Protein AF-A0A9P5AY49-F1 (afdb_monomer)

Organism: NCBI:txid1803897

Nearest PDB structures (foldseek):
  1ge9-assembly1_A  TM=2.710E-01  e=3.436E+00  Aquifex aeolicus

Foldseek 3Di:
DDPPPVAFFPDDPVRVVVCVVLLQKAADVVHDQKIKGFQCPPDDCSCVVVVVDDSNDHCVRCVVRIDIDGRGPADLVNVVVVPDDSVVSCVVVVD

Structure (mmCIF, N/CA/C/O backbone):
data_AF-A0A9P5AY49-F1
#
_entry.id   AF-A0A9P5AY49-F1
#
loop_
_atom_site.group_PDB
_atom_site.id
_atom_site.type_symbol
_atom_site.label_atom_id
_atom_site.label_alt_id
_atom_site.label_comp_id
_atom_site.label_asym_id
_atom_site.label_entity_id
_atom_site.label_seq_id
_atom_site.pdbx_PDB_ins_code
_atom_site.Cartn_x
_atom_site.Cartn_y
_atom_site.Cartn_z
_atom_site.occupancy
_atom_site.B_iso_or_equiv
_atom_site.auth_seq_id
_atom_site.auth_comp_id
_atom_site.auth_asym_id
_atom_site.auth_atom_id
_atom_site.pdbx_PDB_model_num
ATOM 1 N N . MET A 1 1 ? 11.356 -0.891 25.011 1.00 31.03 1 MET A N 1
ATOM 2 C CA . MET A 1 1 ? 9.890 -0.760 24.871 1.00 31.03 1 MET A CA 1
ATOM 3 C C . MET A 1 1 ? 9.583 -0.787 23.385 1.00 31.03 1 MET A C 1
ATOM 5 O O . MET A 1 1 ? 9.638 0.252 22.744 1.00 31.03 1 MET A O 1
ATOM 9 N N . ASN A 1 2 ? 9.373 -1.982 22.833 1.00 33.97 2 ASN A N 1
ATOM 10 C CA . ASN A 1 2 ? 8.954 -2.145 21.445 1.00 33.97 2 ASN A CA 1
ATOM 11 C C . ASN A 1 2 ? 7.449 -1.918 21.420 1.00 33.97 2 ASN A C 1
ATOM 13 O O . ASN A 1 2 ? 6.708 -2.664 22.055 1.00 33.97 2 ASN A O 1
ATOM 17 N N . ARG A 1 3 ? 7.003 -0.839 20.779 1.00 40.06 3 ARG A N 1
ATOM 18 C CA . ARG A 1 3 ? 5.590 -0.701 20.450 1.00 40.06 3 ARG A CA 1
ATOM 19 C C . ARG A 1 3 ? 5.335 -1.629 19.274 1.00 40.06 3 ARG A C 1
ATOM 21 O O . ARG A 1 3 ? 5.704 -1.318 18.149 1.00 40.06 3 ARG A O 1
ATOM 28 N N . ASP A 1 4 ? 4.737 -2.770 19.580 1.00 43.22 4 ASP A N 1
ATOM 29 C CA . ASP A 1 4 ? 3.997 -3.587 18.628 1.00 43.22 4 ASP A CA 1
ATOM 30 C C . ASP A 1 4 ? 2.778 -2.787 18.134 1.00 43.22 4 ASP A C 1
ATOM 32 O O . ASP A 1 4 ? 1.642 -3.061 18.513 1.00 43.22 4 ASP A O 1
ATOM 36 N N . SER A 1 5 ? 2.982 -1.762 17.305 1.00 45.12 5 SER A N 1
ATOM 37 C CA . SER A 1 5 ? 1.903 -1.117 16.542 1.00 45.12 5 SER A CA 1
ATOM 38 C C . SER A 1 5 ? 1.560 -2.013 15.346 1.00 45.12 5 SER A C 1
ATOM 40 O O . SER A 1 5 ? 1.844 -1.720 14.193 1.00 45.12 5 SER A O 1
ATOM 42 N N . SER A 1 6 ? 1.007 -3.186 15.662 1.00 49.97 6 SER A N 1
ATOM 43 C CA . SER A 1 6 ? 0.673 -4.283 14.740 1.00 49.97 6 SER A CA 1
ATOM 44 C C . SER A 1 6 ? -0.730 -4.175 14.130 1.00 49.97 6 SER A C 1
ATOM 46 O O . SER A 1 6 ? -1.212 -5.113 13.495 1.00 49.97 6 SER A O 1
ATOM 48 N N . LEU A 1 7 ? -1.403 -3.033 14.281 1.00 44.88 7 LEU A N 1
ATOM 49 C CA . LEU A 1 7 ? -2.732 -2.815 13.718 1.00 44.88 7 LEU A CA 1
ATOM 50 C C . LEU A 1 7 ? -2.649 -1.957 12.456 1.00 44.88 7 LEU A C 1
ATOM 52 O O . LEU A 1 7 ? -2.978 -0.776 12.430 1.00 44.88 7 LEU A O 1
ATOM 56 N N . GLY A 1 8 ? -2.277 -2.631 11.371 1.00 54.53 8 GLY A N 1
ATOM 57 C CA . GLY A 1 8 ? -2.840 -2.318 10.067 1.00 54.53 8 GLY A CA 1
ATOM 58 C C . GLY A 1 8 ? -1.945 -1.613 9.066 1.00 54.53 8 GLY A C 1
ATOM 59 O O . GLY A 1 8 ? -2.504 -1.196 8.068 1.00 54.53 8 GLY A O 1
ATOM 60 N N . GLU A 1 9 ? -0.632 -1.498 9.244 1.00 76.12 9 GLU A N 1
ATOM 61 C CA . GLU A 1 9 ? 0.232 -1.000 8.163 1.00 76.12 9 GLU A CA 1
ATOM 62 C C . GLU A 1 9 ? 0.271 -2.022 7.016 1.00 76.12 9 GLU A C 1
ATOM 64 O O . GLU A 1 9 ? 0.631 -3.183 7.214 1.00 76.12 9 GLU A O 1
ATOM 69 N N . ILE A 1 10 ? -0.144 -1.617 5.809 1.00 86.12 10 ILE A N 1
ATOM 70 C CA . ILE A 1 10 ? -0.113 -2.508 4.634 1.00 86.12 10 ILE A CA 1
ATOM 71 C C . ILE A 1 10 ? 1.323 -2.916 4.275 1.00 86.12 10 ILE A C 1
ATOM 73 O O . ILE A 1 10 ? 1.546 -4.011 3.759 1.00 86.12 10 ILE A O 1
ATOM 77 N N . LEU A 1 11 ? 2.296 -2.057 4.575 1.00 86.50 11 LEU A N 1
ATOM 78 C CA . LEU A 1 11 ? 3.718 -2.355 4.465 1.00 86.50 11 LEU A CA 1
ATOM 79 C C . LEU A 1 11 ? 4.289 -2.547 5.865 1.00 86.50 11 LEU A C 1
ATOM 81 O O . LEU A 1 11 ? 4.061 -1.710 6.731 1.00 86.50 11 LEU A O 1
ATOM 85 N N . ALA A 1 12 ? 5.075 -3.603 6.080 1.00 86.81 12 ALA A N 1
ATOM 86 C CA . ALA A 1 12 ? 5.820 -3.727 7.325 1.00 86.81 12 ALA A CA 1
ATOM 87 C C . ALA A 1 12 ? 6.813 -2.549 7.460 1.00 86.81 12 ALA A C 1
ATOM 89 O O . ALA A 1 12 ? 7.390 -2.13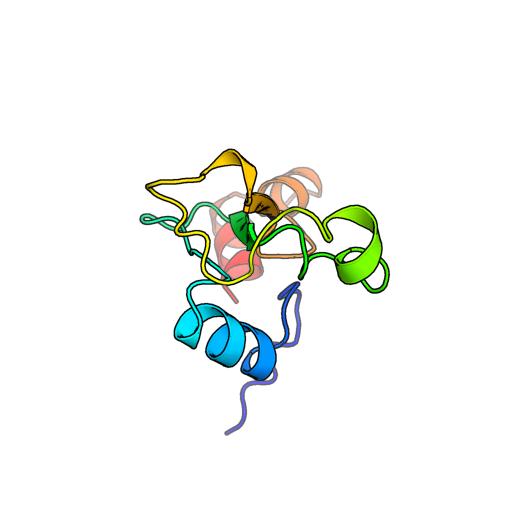8 6.447 1.00 86.81 12 ALA A O 1
ATOM 90 N N . PRO A 1 13 ? 7.098 -2.041 8.676 1.00 84.75 13 PRO A N 1
ATOM 91 C CA . PRO A 1 13 ? 7.947 -0.860 8.865 1.00 84.75 13 PRO A CA 1
ATOM 92 C C . PRO A 1 13 ? 9.313 -0.932 8.163 1.00 84.75 13 PRO A C 1
ATOM 94 O O . PRO A 1 13 ? 9.779 0.050 7.586 1.00 84.75 13 PRO A O 1
ATOM 97 N N . GLY A 1 14 ? 9.955 -2.108 8.183 1.00 87.88 14 GLY A N 1
ATOM 98 C CA . GLY A 1 14 ? 11.239 -2.331 7.510 1.00 87.88 14 GLY A CA 1
ATOM 99 C C . GLY A 1 14 ? 11.134 -2.265 5.984 1.00 87.88 14 GLY A C 1
ATOM 100 O O . GLY A 1 14 ? 11.984 -1.652 5.336 1.00 87.88 14 GLY A O 1
ATOM 101 N N . ASP A 1 15 ? 10.065 -2.828 5.420 1.00 88.56 15 ASP A N 1
ATOM 102 C CA . ASP A 1 15 ? 9.802 -2.795 3.980 1.00 88.56 15 ASP A CA 1
ATOM 103 C C . ASP A 1 15 ? 9.460 -1.377 3.523 1.00 88.56 15 ASP A C 1
ATOM 105 O O . ASP A 1 15 ? 9.976 -0.912 2.508 1.00 88.56 15 ASP A O 1
ATOM 109 N N . ALA A 1 16 ? 8.643 -0.657 4.298 1.00 88.75 16 ALA A N 1
ATOM 110 C CA . ALA A 1 16 ? 8.307 0.735 4.031 1.00 88.75 16 ALA A CA 1
ATOM 111 C C . ALA A 1 16 ? 9.568 1.612 3.997 1.00 88.75 16 ALA A C 1
ATOM 113 O O . ALA A 1 16 ? 9.799 2.313 3.013 1.00 88.75 16 ALA A O 1
ATOM 114 N N . ALA A 1 17 ? 10.427 1.520 5.019 1.00 89.31 17 ALA A N 1
ATOM 115 C CA . ALA A 1 17 ? 11.676 2.279 5.079 1.00 89.31 17 ALA A CA 1
ATOM 116 C C . ALA A 1 17 ? 12.605 1.972 3.891 1.00 89.31 17 ALA A C 1
ATOM 118 O O . ALA A 1 17 ? 13.192 2.885 3.306 1.00 89.31 17 ALA A O 1
ATOM 119 N N . HIS A 1 18 ? 12.710 0.698 3.507 1.00 92.38 18 HIS A N 1
ATOM 120 C CA . HIS A 1 18 ? 13.511 0.278 2.362 1.00 92.38 18 HIS A CA 1
ATOM 121 C C . HIS A 1 18 ? 12.931 0.760 1.021 1.00 92.38 18 HIS A C 1
ATOM 123 O O . HIS A 1 18 ? 13.673 1.181 0.143 1.00 92.38 18 HIS A O 1
ATOM 129 N N . LEU A 1 19 ? 11.611 0.739 0.836 1.00 91.94 19 LEU A N 1
ATOM 130 C CA . LEU A 1 19 ? 10.989 1.216 -0.402 1.00 91.94 19 LEU A CA 1
ATOM 131 C C . LEU A 1 19 ? 11.030 2.742 -0.530 1.00 91.94 19 LEU A C 1
ATOM 133 O O . LEU A 1 19 ? 11.206 3.246 -1.639 1.00 91.94 19 LEU A O 1
ATOM 137 N N . ILE A 1 20 ? 10.902 3.469 0.582 1.00 91.12 20 ILE A N 1
ATOM 138 C CA . ILE A 1 20 ? 11.041 4.931 0.621 1.00 91.12 20 ILE A CA 1
ATOM 139 C C . ILE A 1 20 ? 12.468 5.340 0.246 1.00 91.12 20 ILE A C 1
ATOM 141 O O . ILE A 1 20 ? 12.641 6.255 -0.551 1.00 91.12 20 ILE A O 1
ATOM 145 N N . SER A 1 21 ? 13.496 4.648 0.754 1.00 91.94 21 SER A N 1
ATOM 146 C CA . SER A 1 21 ? 14.893 4.967 0.410 1.00 91.94 21 SER A CA 1
ATOM 147 C C . SER A 1 21 ? 15.235 4.722 -1.065 1.00 91.94 21 SER A C 1
ATOM 149 O O . SER A 1 21 ? 16.218 5.266 -1.566 1.00 91.94 21 SER A O 1
ATOM 151 N N . LEU A 1 22 ? 14.415 3.931 -1.761 1.00 92.31 22 LEU A N 1
ATOM 152 C CA . LEU A 1 22 ? 14.516 3.653 -3.192 1.00 92.31 22 LEU A CA 1
ATOM 153 C C . LEU A 1 22 ? 13.579 4.519 -4.054 1.00 92.31 22 LEU A C 1
ATOM 155 O O . LEU A 1 22 ? 13.478 4.264 -5.252 1.00 92.31 22 LEU A O 1
ATOM 159 N N . ASP A 1 23 ? 12.864 5.491 -3.473 1.00 91.88 23 ASP A N 1
ATOM 160 C CA . ASP A 1 23 ? 11.819 6.289 -4.142 1.00 91.88 23 ASP A CA 1
ATOM 161 C C . ASP A 1 23 ? 10.677 5.446 -4.765 1.00 91.88 23 ASP A C 1
ATOM 163 O O . ASP A 1 23 ? 9.952 5.887 -5.661 1.00 91.88 23 ASP A O 1
ATOM 167 N N . LEU A 1 24 ? 10.476 4.216 -4.277 1.00 93.56 24 LEU A N 1
ATOM 168 C CA . LEU A 1 24 ? 9.446 3.286 -4.760 1.00 93.56 24 LEU A CA 1
ATOM 169 C C . LEU A 1 24 ? 8.122 3.407 -3.996 1.00 93.56 24 LEU A C 1
ATOM 171 O O . LEU A 1 24 ? 7.119 2.827 -4.419 1.00 93.56 24 LEU A O 1
ATOM 175 N N . VAL A 1 25 ? 8.105 4.155 -2.892 1.00 93.12 25 VAL A N 1
ATOM 176 C CA . VAL A 1 25 ? 6.908 4.517 -2.127 1.00 93.12 25 VAL A CA 1
ATOM 177 C C . VAL A 1 25 ? 6.941 6.011 -1.828 1.00 93.12 25 VAL A C 1
ATOM 179 O O . VAL A 1 25 ? 7.967 6.544 -1.421 1.00 93.12 25 VAL A O 1
ATOM 182 N N . ASN A 1 26 ? 5.802 6.676 -2.006 1.00 89.12 26 ASN A N 1
ATOM 183 C CA . ASN A 1 26 ? 5.611 8.086 -1.697 1.00 89.12 26 ASN A CA 1
ATOM 184 C C . ASN A 1 26 ? 4.455 8.238 -0.702 1.00 89.12 26 ASN A C 1
ATOM 186 O O . ASN A 1 26 ? 3.348 7.741 -0.931 1.00 89.12 26 ASN A O 1
ATOM 190 N N . LEU A 1 27 ? 4.720 8.942 0.397 1.00 83.81 27 LEU A N 1
ATOM 191 C CA . LEU A 1 27 ? 3.723 9.321 1.395 1.00 83.81 27 LEU A CA 1
ATOM 192 C C . LEU A 1 27 ? 3.134 10.688 1.005 1.00 83.81 27 LEU A C 1
ATOM 194 O O . LEU A 1 27 ? 3.904 11.620 0.750 1.00 83.81 27 LEU A O 1
ATOM 198 N N . PRO A 1 28 ? 1.802 10.851 0.944 1.00 75.81 28 PRO A N 1
ATOM 199 C CA . PRO A 1 28 ? 1.204 12.157 0.721 1.00 75.81 28 PRO A CA 1
ATOM 200 C C . PRO A 1 28 ? 1.502 13.090 1.896 1.00 75.81 28 PRO A C 1
ATOM 202 O O . PRO A 1 28 ? 1.548 12.678 3.055 1.00 75.81 28 PRO A O 1
ATOM 205 N N . ASN A 1 29 ? 1.680 14.371 1.581 1.00 70.50 29 ASN A N 1
ATOM 206 C CA . ASN A 1 29 ? 1.826 15.434 2.564 1.00 70.50 29 ASN A CA 1
ATOM 207 C C . ASN A 1 29 ? 0.755 16.511 2.296 1.00 70.50 29 ASN A C 1
ATOM 209 O O . ASN A 1 29 ? 0.855 17.192 1.271 1.00 70.50 29 ASN A O 1
ATOM 213 N N . PRO A 1 30 ? -0.269 16.670 3.161 1.00 71.75 30 PRO A N 1
ATOM 214 C CA . PRO A 1 30 ? -0.464 15.991 4.449 1.00 71.75 30 PRO A CA 1
ATOM 215 C C . PRO A 1 30 ? -0.888 14.511 4.314 1.00 71.75 30 PRO A C 1
ATOM 217 O O . PRO A 1 30 ? -1.463 14.137 3.287 1.00 71.75 30 PRO A O 1
ATOM 220 N N . PRO A 1 31 ? -0.664 13.677 5.352 1.00 71.62 31 PRO A N 1
ATOM 221 C CA . PRO A 1 31 ? -1.150 12.300 5.383 1.00 71.62 31 PRO A CA 1
ATOM 222 C C . PRO A 1 31 ? -2.676 12.252 5.261 1.00 71.62 31 PRO A C 1
ATOM 224 O O . PRO A 1 31 ? -3.391 12.946 5.984 1.00 71.62 31 PRO A O 1
ATOM 227 N N . ASN A 1 32 ? -3.182 11.422 4.352 1.00 75.44 32 ASN A N 1
ATOM 228 C CA . ASN A 1 32 ? -4.618 11.256 4.102 1.00 75.44 32 ASN A CA 1
ATOM 229 C C . ASN A 1 32 ? -5.078 9.790 4.222 1.00 75.44 32 ASN A C 1
ATOM 231 O O . ASN A 1 32 ? -6.175 9.450 3.783 1.00 75.44 32 ASN A O 1
ATOM 235 N N . GLY A 1 33 ? -4.234 8.920 4.784 1.00 80.06 33 GLY A N 1
ATOM 236 C CA . GLY A 1 33 ? -4.503 7.489 4.911 1.00 80.06 33 GLY A CA 1
ATOM 237 C C . GLY A 1 33 ? -4.333 6.686 3.626 1.00 80.06 33 GLY A C 1
ATOM 238 O O . GLY A 1 33 ? -4.798 5.548 3.553 1.00 80.06 33 GLY A O 1
ATOM 239 N N . SER A 1 34 ? -3.676 7.257 2.619 1.00 85.94 34 SER A N 1
ATOM 240 C CA . SER A 1 34 ? -3.252 6.558 1.411 1.00 85.94 34 SER A CA 1
ATOM 241 C C . SER A 1 34 ? -1.760 6.754 1.170 1.00 85.94 34 SER A C 1
ATOM 243 O O . SER A 1 34 ? -1.174 7.717 1.650 1.00 85.94 34 SER A O 1
ATOM 245 N N . ILE A 1 35 ? -1.151 5.843 0.423 1.00 90.75 35 ILE A N 1
ATOM 246 C CA . ILE A 1 35 ? 0.233 5.920 -0.042 1.00 90.75 35 ILE A CA 1
ATOM 247 C C . ILE A 1 35 ? 0.284 5.596 -1.528 1.00 90.75 35 ILE A C 1
ATOM 249 O O . ILE A 1 35 ? -0.599 4.923 -2.062 1.00 90.75 35 ILE A O 1
ATOM 253 N N . GLN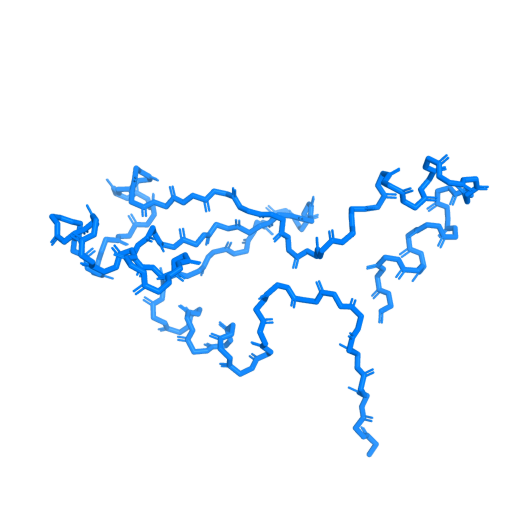 A 1 36 ? 1.329 6.056 -2.203 1.00 92.50 36 GLN A N 1
ATOM 254 C CA . GLN A 1 36 ? 1.592 5.695 -3.590 1.00 92.50 36 GLN A CA 1
ATOM 255 C C . GLN A 1 36 ? 2.753 4.714 -3.642 1.00 92.50 36 GLN A C 1
ATOM 257 O O . GLN A 1 36 ? 3.846 5.034 -3.188 1.00 92.50 36 GLN A O 1
ATOM 262 N N . ILE A 1 37 ? 2.528 3.536 -4.216 1.00 94.25 37 ILE A N 1
ATOM 263 C CA . ILE A 1 37 ? 3.547 2.498 -4.384 1.00 94.25 37 ILE A CA 1
ATOM 264 C C . ILE A 1 37 ? 3.828 2.274 -5.867 1.00 94.25 37 ILE A C 1
ATOM 266 O O . ILE A 1 37 ? 2.925 2.325 -6.705 1.00 94.25 37 ILE A O 1
ATOM 270 N N . HIS A 1 38 ? 5.089 2.034 -6.209 1.00 95.94 38 HIS A N 1
ATOM 271 C CA . HIS A 1 38 ? 5.482 1.667 -7.559 1.00 95.94 38 HIS A CA 1
ATOM 272 C C . HIS A 1 38 ? 4.800 0.349 -7.946 1.00 95.94 38 HIS A C 1
ATOM 274 O O . HIS A 1 38 ? 4.893 -0.639 -7.218 1.00 95.94 38 HIS A O 1
ATOM 280 N N . LYS A 1 39 ? 4.152 0.295 -9.114 1.00 95.94 39 LYS A N 1
ATOM 281 C CA . LYS A 1 39 ? 3.303 -0.835 -9.531 1.00 95.94 39 LYS A CA 1
ATOM 282 C C . LYS A 1 39 ? 4.013 -2.186 -9.445 1.00 95.94 39 LYS A C 1
ATOM 284 O O . LYS A 1 39 ? 3.434 -3.135 -8.943 1.00 95.94 39 LYS A O 1
ATOM 289 N N . ARG A 1 40 ? 5.300 -2.255 -9.813 1.00 95.62 40 ARG A N 1
ATOM 290 C CA . ARG A 1 40 ? 6.150 -3.464 -9.680 1.00 95.62 40 ARG A CA 1
ATOM 291 C C . ARG A 1 40 ? 6.342 -4.001 -8.253 1.00 95.62 40 ARG A C 1
ATOM 293 O O . ARG A 1 40 ? 6.803 -5.126 -8.095 1.00 95.62 40 ARG A O 1
ATOM 300 N N . ARG A 1 41 ? 6.030 -3.213 -7.223 1.00 94.25 41 ARG A N 1
ATOM 301 C CA . ARG A 1 41 ? 6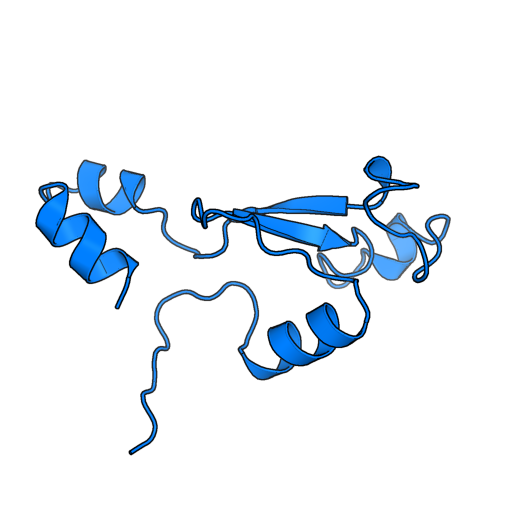.156 -3.575 -5.802 1.00 94.25 41 ARG A CA 1
ATOM 302 C C . ARG A 1 41 ? 4.810 -3.804 -5.118 1.00 94.25 41 ARG A C 1
ATOM 304 O O . ARG A 1 41 ? 4.784 -4.005 -3.912 1.00 94.25 41 ARG A O 1
ATOM 311 N N . LEU A 1 42 ? 3.713 -3.807 -5.875 1.00 91.62 42 LEU A N 1
ATOM 312 C CA . LEU A 1 42 ? 2.371 -3.957 -5.322 1.00 91.62 42 LEU A CA 1
ATOM 313 C C . LEU A 1 42 ? 2.082 -5.386 -4.841 1.00 91.62 42 LEU A C 1
ATOM 315 O O . LEU A 1 42 ? 1.482 -5.571 -3.787 1.00 91.62 42 LEU A O 1
ATOM 319 N N . ASN A 1 43 ? 2.459 -6.401 -5.620 1.00 89.81 43 ASN A N 1
ATOM 320 C CA . ASN A 1 43 ? 2.198 -7.801 -5.294 1.00 89.81 43 ASN A CA 1
ATOM 321 C C . ASN A 1 43 ? 3.274 -8.742 -5.877 1.00 89.81 43 ASN A C 1
ATOM 323 O O . ASN A 1 43 ? 4.185 -8.323 -6.590 1.00 89.81 43 ASN A O 1
ATOM 327 N N . ARG A 1 44 ? 3.152 -10.046 -5.587 1.00 90.25 44 ARG A N 1
ATOM 328 C CA . ARG A 1 44 ? 4.113 -11.091 -5.992 1.00 90.25 44 ARG A CA 1
ATOM 329 C C . ARG A 1 44 ? 4.345 -11.189 -7.508 1.00 90.25 44 ARG A C 1
ATOM 331 O O . ARG A 1 44 ? 5.431 -11.591 -7.916 1.00 90.25 44 ARG A O 1
ATOM 338 N N . ILE A 1 45 ? 3.342 -10.894 -8.332 1.00 94.50 45 ILE A N 1
ATOM 339 C CA . ILE A 1 45 ? 3.417 -11.042 -9.795 1.00 94.50 45 ILE A CA 1
ATOM 340 C C . ILE A 1 45 ? 3.683 -9.716 -10.515 1.00 94.50 45 ILE A C 1
ATOM 342 O O . ILE A 1 45 ? 4.013 -9.722 -11.702 1.00 94.50 45 ILE A O 1
ATOM 346 N N . SER A 1 46 ? 3.640 -8.591 -9.796 1.00 94.44 46 SER A N 1
ATOM 347 C CA . SER A 1 46 ? 3.785 -7.251 -10.362 1.00 94.44 46 SER A CA 1
ATOM 348 C C . SER A 1 46 ? 5.103 -7.015 -11.098 1.00 94.44 46 SER A C 1
ATOM 350 O O . SER A 1 46 ? 5.130 -6.249 -12.057 1.00 94.44 46 SER A O 1
ATOM 352 N N . ASP A 1 47 ? 6.195 -7.671 -10.694 1.00 93.44 47 ASP A N 1
ATOM 353 C CA . ASP A 1 47 ? 7.474 -7.583 -11.412 1.00 93.44 47 ASP A CA 1
ATOM 354 C C . ASP A 1 47 ? 7.382 -8.163 -12.838 1.00 93.44 47 ASP A C 1
ATOM 356 O O . ASP A 1 47 ? 8.082 -7.698 -13.736 1.00 93.44 47 ASP A O 1
ATOM 360 N N . THR A 1 48 ? 6.502 -9.147 -13.061 1.00 94.94 48 THR A N 1
ATOM 361 C CA . THR A 1 48 ? 6.243 -9.730 -14.388 1.00 94.94 48 THR A CA 1
ATOM 362 C C . THR A 1 48 ? 5.220 -8.908 -15.166 1.00 94.94 48 THR A C 1
ATOM 364 O O . THR A 1 48 ? 5.445 -8.613 -16.339 1.00 94.94 48 THR A O 1
ATOM 367 N N . GLU A 1 49 ? 4.117 -8.518 -14.518 1.00 95.81 49 GLU A N 1
ATOM 368 C CA . GLU A 1 49 ? 3.026 -7.756 -15.145 1.00 95.81 49 GLU A CA 1
ATOM 369 C C . GLU A 1 49 ? 3.474 -6.371 -15.615 1.00 95.81 49 GLU A C 1
ATOM 371 O O . GLU A 1 49 ? 3.077 -5.923 -16.686 1.00 95.81 49 GLU A O 1
ATOM 376 N N . HIS A 1 50 ? 4.332 -5.714 -14.835 1.00 95.62 50 HIS A N 1
ATOM 377 C CA . HIS A 1 50 ? 4.798 -4.350 -15.080 1.00 95.62 50 HIS A CA 1
ATOM 378 C C . HIS A 1 50 ? 6.282 -4.301 -15.450 1.00 95.62 50 HIS A C 1
ATOM 380 O O . HIS A 1 50 ? 6.978 -3.335 -15.136 1.00 95.62 50 HIS A O 1
ATOM 386 N N . ARG A 1 51 ? 6.794 -5.360 -16.091 1.00 94.19 51 ARG A N 1
ATOM 387 C CA . ARG A 1 51 ? 8.208 -5.488 -16.491 1.00 94.19 51 ARG A CA 1
ATOM 388 C C . ARG A 1 51 ? 8.703 -4.357 -17.400 1.00 94.19 51 ARG A C 1
ATOM 390 O O . ARG A 1 51 ? 9.900 -4.095 -17.453 1.00 94.19 51 ARG A O 1
ATOM 397 N N . ASP A 1 52 ? 7.790 -3.716 -18.122 1.00 94.06 52 ASP A N 1
ATOM 398 C CA . ASP A 1 52 ? 8.015 -2.571 -19.006 1.00 94.06 52 ASP A CA 1
ATOM 399 C C . ASP A 1 52 ? 8.238 -1.254 -18.241 1.00 94.06 52 ASP A C 1
ATOM 401 O O . ASP A 1 52 ? 8.779 -0.293 -18.791 1.00 94.06 52 ASP A O 1
ATOM 405 N N . ILE A 1 53 ? 7.867 -1.211 -16.959 1.00 93.69 53 ILE A N 1
ATOM 406 C CA . ILE A 1 53 ? 8.060 -0.055 -16.088 1.00 93.69 53 ILE A CA 1
ATOM 407 C C . ILE A 1 53 ? 9.434 -0.174 -15.404 1.00 93.69 53 ILE A C 1
ATOM 409 O O . ILE A 1 53 ? 9.690 -1.125 -14.654 1.00 93.69 53 ILE A O 1
ATOM 413 N N . PRO A 1 54 ? 10.363 0.766 -15.636 1.00 92.75 54 PRO A N 1
ATOM 414 C CA . PRO A 1 54 ? 11.671 0.713 -15.003 1.00 92.75 54 PRO A CA 1
ATOM 415 C C . PRO A 1 54 ? 11.576 1.139 -13.529 1.00 92.75 54 PRO A C 1
ATOM 417 O O . PRO A 1 54 ? 10.853 2.070 -13.195 1.00 92.75 54 PRO A O 1
ATOM 420 N N . LEU A 1 55 ? 12.332 0.485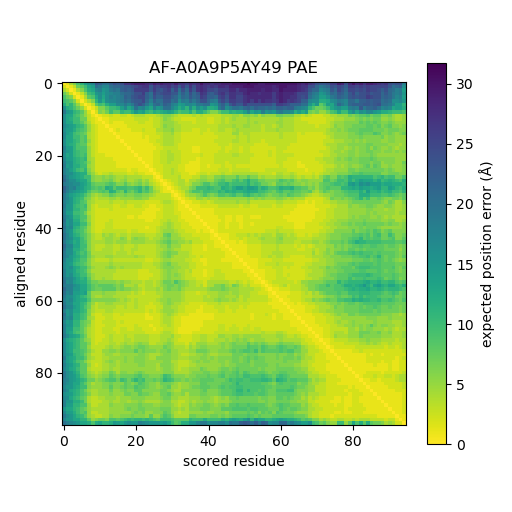 -12.639 1.00 92.06 55 LEU A N 1
ATOM 421 C CA . LEU A 1 55 ? 12.299 0.757 -11.188 1.00 92.06 55 LEU A CA 1
ATOM 422 C C . LEU A 1 55 ? 12.886 2.121 -10.789 1.00 92.06 55 LEU A C 1
ATOM 424 O O . LEU A 1 55 ? 12.724 2.537 -9.654 1.00 92.06 55 LEU A O 1
ATOM 428 N N . ASN A 1 56 ? 13.568 2.817 -11.698 1.00 91.00 56 ASN A N 1
ATOM 429 C CA . ASN A 1 56 ? 14.056 4.181 -11.478 1.00 91.00 56 ASN A CA 1
ATOM 430 C C . ASN A 1 56 ? 13.050 5.252 -11.943 1.00 91.00 56 ASN A C 1
ATOM 432 O O . ASN A 1 56 ? 13.408 6.424 -12.066 1.00 91.00 56 ASN A O 1
ATOM 436 N N . ALA A 1 57 ? 11.810 4.857 -12.253 1.00 86.94 57 ALA A N 1
ATOM 437 C CA . ALA A 1 57 ? 10.740 5.783 -12.578 1.00 86.94 57 ALA A CA 1
ATOM 438 C C . ALA A 1 57 ? 10.436 6.668 -11.362 1.00 86.94 57 ALA A C 1
ATOM 440 O O . ALA A 1 57 ? 10.018 6.186 -10.314 1.00 86.94 57 ALA A O 1
ATOM 441 N N . ASN A 1 58 ? 10.626 7.977 -11.512 1.00 86.38 58 ASN A N 1
ATOM 442 C CA . ASN A 1 58 ? 10.263 8.947 -10.489 1.00 86.38 58 ASN A CA 1
ATOM 443 C C . ASN A 1 58 ? 8.787 9.330 -10.641 1.00 86.38 58 ASN A C 1
ATOM 445 O O . ASN A 1 58 ? 8.314 9.551 -11.755 1.00 86.38 58 ASN A O 1
ATOM 449 N N . ILE A 1 59 ? 8.072 9.490 -9.530 1.00 86.94 59 ILE A N 1
ATOM 450 C CA . ILE A 1 59 ? 6.644 9.827 -9.548 1.00 86.94 59 ILE A CA 1
ATOM 451 C C . ILE A 1 59 ? 6.319 11.138 -10.279 1.00 86.94 59 ILE A C 1
ATOM 453 O O . ILE A 1 59 ? 5.256 11.261 -10.882 1.00 86.94 59 ILE A O 1
ATOM 457 N N . LYS A 1 60 ? 7.241 12.109 -10.281 1.00 88.44 60 LYS A N 1
ATOM 458 C CA . LYS A 1 60 ? 7.070 13.387 -10.986 1.00 88.44 60 LYS A CA 1
ATOM 459 C C . LYS A 1 60 ? 7.156 13.231 -12.503 1.00 88.44 60 LYS A C 1
ATOM 461 O O . LYS A 1 60 ? 6.488 13.969 -13.21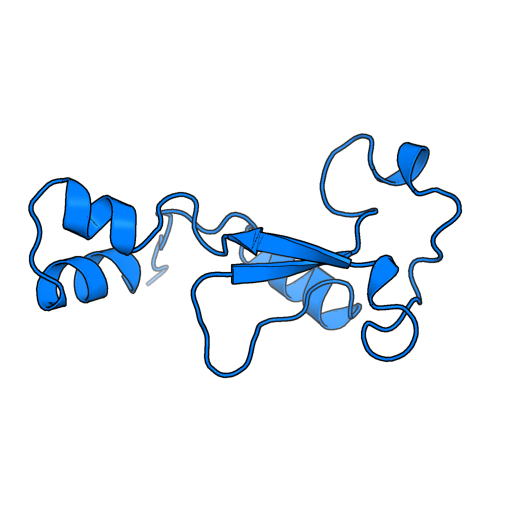7 1.00 88.44 60 LYS A O 1
ATOM 466 N N . SER A 1 61 ? 7.994 12.315 -12.995 1.00 89.69 61 SER A N 1
ATOM 467 C CA . SER A 1 61 ? 8.203 12.106 -14.434 1.00 89.69 61 SER A CA 1
ATOM 468 C C . SER A 1 61 ? 7.316 11.007 -15.012 1.00 89.69 61 SER A C 1
ATOM 470 O O . SER A 1 61 ? 6.929 11.086 -16.174 1.00 89.69 61 SER A O 1
ATOM 472 N N . ARG A 1 62 ? 6.985 9.993 -14.209 1.00 92.19 62 ARG A N 1
ATOM 473 C CA . ARG A 1 62 ? 6.155 8.843 -14.579 1.00 92.19 62 ARG A CA 1
ATOM 474 C C . ARG A 1 62 ? 5.133 8.529 -13.485 1.00 92.19 62 ARG A C 1
ATOM 476 O O . ARG A 1 62 ? 5.249 7.507 -12.808 1.00 92.19 62 ARG A O 1
ATOM 483 N N . PRO A 1 63 ? 4.117 9.385 -13.284 1.00 92.25 63 PRO A N 1
ATOM 484 C CA . PRO A 1 63 ? 3.065 9.119 -12.301 1.00 92.25 63 PRO A CA 1
ATOM 485 C C . PRO A 1 63 ? 2.277 7.839 -12.626 1.00 92.25 63 PRO A C 1
ATOM 487 O O . PRO A 1 63 ? 1.772 7.177 -11.725 1.00 92.25 63 PRO A O 1
ATOM 490 N N . ASP A 1 64 ? 2.228 7.442 -13.902 1.00 93.81 64 ASP A N 1
ATOM 491 C CA . ASP A 1 64 ? 1.635 6.193 -14.389 1.00 93.81 64 ASP A CA 1
ATOM 492 C C . ASP A 1 64 ? 2.328 4.929 -13.851 1.00 93.81 64 ASP A C 1
ATOM 494 O O . ASP A 1 64 ? 1.714 3.859 -13.839 1.00 93.81 64 ASP A O 1
ATOM 498 N N . ALA A 1 65 ? 3.579 5.037 -13.388 1.00 95.56 65 ALA A N 1
ATOM 499 C CA . ALA A 1 65 ? 4.329 3.945 -12.772 1.00 95.56 65 ALA A CA 1
ATOM 500 C C . ALA A 1 65 ? 3.873 3.625 -11.340 1.00 95.56 65 ALA A C 1
ATOM 502 O O . ALA A 1 65 ? 4.229 2.574 -10.802 1.00 95.56 65 ALA A O 1
ATOM 503 N N . PHE A 1 66 ? 3.071 4.500 -10.730 1.00 95.69 66 PHE A N 1
ATOM 504 C CA . PHE A 1 66 ? 2.638 4.395 -9.342 1.00 95.69 66 PHE A CA 1
ATOM 505 C C . PHE A 1 66 ? 1.134 4.135 -9.246 1.00 95.69 66 PHE A C 1
ATOM 507 O O . PHE A 1 66 ? 0.359 4.412 -10.165 1.00 95.69 66 PHE A O 1
ATOM 514 N N . ILE A 1 67 ? 0.719 3.557 -8.124 1.00 94.81 67 ILE A N 1
ATOM 515 C CA . ILE A 1 67 ? -0.681 3.319 -7.783 1.00 94.81 67 ILE A CA 1
ATOM 516 C C . ILE A 1 67 ? -0.935 3.742 -6.340 1.00 94.81 67 ILE A C 1
ATOM 518 O O . ILE A 1 67 ? -0.103 3.511 -5.464 1.00 94.81 67 ILE A O 1
ATOM 522 N N . THR A 1 68 ? -2.086 4.369 -6.103 1.00 92.94 68 THR A N 1
ATOM 523 C CA . THR A 1 68 ? -2.526 4.744 -4.759 1.00 92.94 68 THR A CA 1
ATOM 524 C C . THR A 1 68 ? -3.200 3.556 -4.086 1.00 92.94 68 THR A C 1
ATOM 526 O O . THR A 1 68 ? -4.149 2.990 -4.626 1.00 92.94 68 THR A O 1
ATOM 529 N N . ILE A 1 69 ? -2.730 3.209 -2.894 1.00 90.62 69 ILE A N 1
ATOM 530 C CA . ILE A 1 69 ? -3.316 2.196 -2.015 1.00 90.62 69 ILE A CA 1
ATOM 531 C C . ILE A 1 69 ? -3.580 2.818 -0.641 1.00 90.62 69 ILE A C 1
ATOM 533 O O . ILE A 1 69 ? -2.972 3.839 -0.314 1.00 90.62 69 ILE A O 1
ATOM 537 N N . PRO A 1 70 ? -4.481 2.260 0.179 1.00 88.12 70 PRO A N 1
ATOM 538 C CA . PRO A 1 70 ? -4.590 2.699 1.561 1.00 88.12 70 PRO A CA 1
ATOM 539 C C . PRO A 1 70 ? -3.266 2.476 2.311 1.00 88.12 70 PRO A C 1
ATOM 541 O O . PRO A 1 70 ? -2.515 1.552 2.016 1.00 88.12 70 PRO A O 1
ATOM 544 N N . GLU A 1 71 ? -2.973 3.344 3.275 1.00 86.31 71 GLU A N 1
ATOM 545 C CA . GLU A 1 71 ? -1.845 3.179 4.202 1.00 86.31 71 GLU A CA 1
ATOM 546 C C . GLU A 1 71 ? -2.157 2.090 5.231 1.00 86.31 71 GLU A C 1
ATOM 548 O O . GLU A 1 71 ? -1.305 1.266 5.575 1.00 86.31 71 GLU A O 1
ATOM 553 N N . LYS A 1 72 ? -3.419 2.083 5.685 1.00 85.94 72 LYS A N 1
ATOM 554 C CA . LYS A 1 72 ? -3.927 1.154 6.685 1.00 85.94 72 LYS A CA 1
ATOM 555 C C . LYS A 1 72 ? -4.994 0.220 6.126 1.00 85.94 72 LYS A C 1
ATOM 557 O O . LYS A 1 72 ? -5.853 0.655 5.365 1.00 85.94 72 LYS A O 1
ATOM 562 N N . LEU A 1 73 ? -4.999 -1.042 6.561 1.00 85.44 73 LEU A N 1
ATOM 563 C CA . LEU A 1 73 ? -6.011 -2.038 6.160 1.00 85.44 73 LEU A CA 1
ATOM 564 C C . LEU A 1 73 ? -7.450 -1.569 6.420 1.00 85.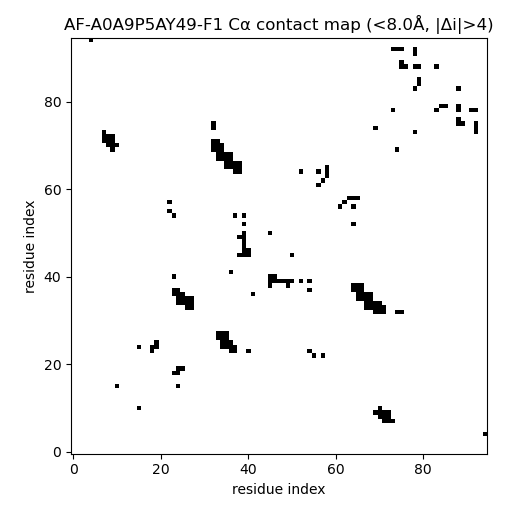44 73 LEU A C 1
ATOM 566 O O . LEU A 1 73 ? -8.352 -1.851 5.634 1.00 85.44 73 LEU A O 1
ATOM 570 N N . ILE A 1 74 ? -7.661 -0.858 7.527 1.00 85.56 74 ILE A N 1
ATOM 571 C CA . ILE A 1 74 ? -8.959 -0.312 7.917 1.00 85.56 74 ILE A CA 1
ATOM 572 C C . ILE A 1 74 ? -8.884 1.208 7.796 1.00 85.56 74 ILE A C 1
ATOM 574 O O . ILE A 1 74 ? -8.044 1.857 8.421 1.00 85.56 74 ILE A O 1
ATOM 578 N N . SER A 1 75 ? -9.773 1.787 6.989 1.00 85.62 75 SER A N 1
ATOM 579 C CA . SER A 1 75 ? -9.862 3.241 6.850 1.00 85.62 75 SER A CA 1
ATOM 580 C C . SER A 1 75 ? -10.492 3.876 8.093 1.00 85.62 75 SER A C 1
ATOM 582 O O . SER A 1 75 ? -11.354 3.269 8.733 1.00 85.62 75 SER A O 1
ATOM 584 N N . LYS A 1 76 ? -10.145 5.132 8.399 1.00 87.75 76 LYS A N 1
ATOM 585 C CA . LYS A 1 76 ? -10.825 5.906 9.453 1.00 87.75 76 LYS A CA 1
ATOM 586 C C . LYS A 1 76 ? -12.348 5.920 9.254 1.00 87.75 76 LYS A C 1
ATOM 588 O O . LYS A 1 76 ? -13.089 5.734 10.214 1.00 87.75 76 LYS A O 1
ATOM 593 N N . VAL A 1 77 ? -12.804 6.071 8.008 1.00 89.00 77 VAL A N 1
ATOM 594 C CA . VAL A 1 77 ? -14.234 6.081 7.645 1.00 89.00 77 VAL A CA 1
ATOM 595 C C . VAL A 1 77 ? -14.913 4.761 8.015 1.00 89.00 77 VAL A C 1
ATOM 597 O O . VAL A 1 77 ? -16.048 4.761 8.477 1.00 89.00 77 VAL A O 1
ATOM 600 N N . THR A 1 78 ? -14.218 3.629 7.880 1.00 90.44 78 THR A N 1
ATOM 601 C CA . THR A 1 78 ? -14.734 2.325 8.319 1.00 90.44 78 THR A CA 1
ATOM 602 C C . THR A 1 78 ? -14.950 2.290 9.832 1.00 90.44 78 THR A C 1
ATOM 604 O O . THR A 1 78 ? -15.956 1.756 10.287 1.00 90.44 78 THR A O 1
ATOM 607 N N . ILE A 1 79 ? -14.045 2.886 10.612 1.00 90.94 79 ILE A N 1
ATOM 608 C CA . ILE A 1 79 ? -14.171 2.967 12.075 1.00 90.94 79 ILE A CA 1
ATOM 609 C C . ILE A 1 79 ? -15.345 3.878 12.470 1.00 90.94 79 ILE A C 1
ATOM 611 O O . ILE A 1 79 ? -16.092 3.562 13.392 1.00 90.94 79 ILE A O 1
ATOM 615 N N . GLU A 1 80 ? -15.559 4.977 11.748 1.00 94.56 80 GLU A N 1
ATOM 616 C CA . GLU A 1 80 ? -16.729 5.841 11.959 1.00 94.56 80 GLU A CA 1
ATOM 617 C C . GLU A 1 80 ? -18.038 5.118 11.609 1.00 94.56 80 GLU A C 1
ATOM 619 O O . GLU A 1 80 ? -18.997 5.151 12.380 1.00 94.56 80 GLU A O 1
ATOM 624 N N . TYR A 1 81 ? -18.058 4.394 10.487 1.00 94.81 81 TYR A N 1
ATOM 625 C CA . TYR A 1 81 ? -19.226 3.645 10.019 1.00 94.81 81 TYR A CA 1
ATOM 626 C C . TYR A 1 81 ? -19.721 2.605 11.034 1.00 94.81 81 TYR A C 1
ATOM 628 O O . TYR A 1 81 ? -20.926 2.432 11.197 1.00 94.81 81 TYR A O 1
ATOM 636 N N . ILE A 1 82 ? -18.815 1.935 11.754 1.00 96.00 82 ILE A N 1
ATOM 637 C CA . ILE A 1 82 ? -19.183 0.930 12.76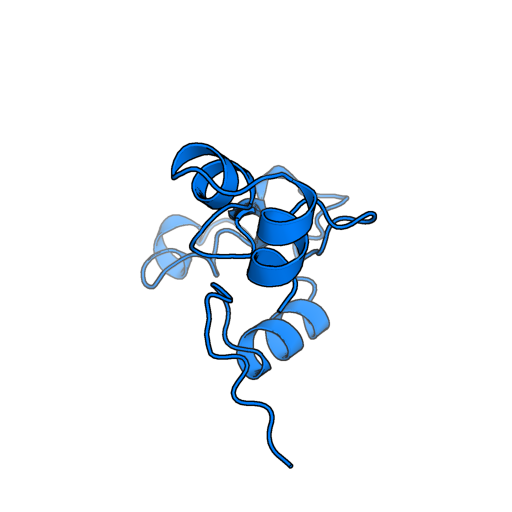9 1.00 96.00 82 ILE A CA 1
ATOM 638 C C . ILE A 1 82 ? -19.646 1.538 14.107 1.00 96.00 82 ILE A C 1
ATOM 640 O O . ILE A 1 82 ? -19.927 0.792 15.044 1.00 96.00 82 ILE A O 1
ATOM 644 N N . GLY A 1 83 ? -19.750 2.869 14.209 1.00 95.69 83 GLY A N 1
ATOM 645 C CA . GLY A 1 83 ? -20.404 3.558 15.327 1.00 95.69 83 GLY A CA 1
ATOM 646 C C . GLY A 1 83 ? -19.485 4.383 16.231 1.00 95.69 83 GLY A C 1
ATOM 647 O O . GLY A 1 83 ? -19.957 4.920 17.234 1.00 95.69 83 GLY A O 1
ATOM 648 N N . PHE A 1 84 ? -18.195 4.523 15.910 1.00 96.06 84 PHE A N 1
ATOM 649 C CA . PHE A 1 84 ? -17.315 5.432 16.649 1.00 96.06 84 PHE A CA 1
ATOM 650 C C . PHE A 1 84 ? -17.478 6.877 16.167 1.00 96.06 84 PHE A C 1
ATOM 652 O O . PHE A 1 84 ? -17.600 7.151 14.977 1.00 96.06 84 PHE A O 1
ATOM 659 N N . ASN A 1 85 ? -17.422 7.836 17.094 1.00 96.06 85 ASN 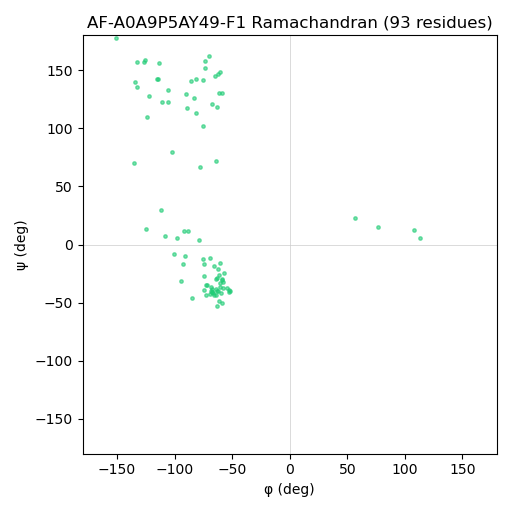A N 1
ATOM 660 C CA . ASN A 1 85 ? -17.346 9.249 16.717 1.00 96.06 85 ASN A CA 1
ATOM 661 C C . ASN A 1 85 ? -15.974 9.586 16.100 1.00 96.06 85 ASN A C 1
ATOM 663 O O . ASN A 1 85 ? -14.998 8.865 16.307 1.00 96.06 85 ASN A O 1
ATOM 667 N N . SER A 1 86 ? -15.877 10.713 15.386 1.00 93.19 86 SER A N 1
ATOM 668 C CA . SER A 1 86 ? -14.653 11.062 14.647 1.00 93.19 86 SER A CA 1
ATOM 669 C C . SER A 1 86 ? -13.413 11.218 15.533 1.00 93.19 86 SER A C 1
ATOM 671 O O . SER A 1 86 ? -12.308 10.866 15.115 1.00 93.19 86 SER A O 1
ATOM 673 N N . TYR A 1 87 ? -13.577 11.689 16.775 1.00 94.62 87 TYR A N 1
ATOM 674 C CA . TYR A 1 87 ? -12.479 11.772 17.741 1.00 94.62 87 TYR A CA 1
ATOM 675 C C . TYR A 1 87 ? -11.937 10.375 18.067 1.00 94.62 87 TYR A C 1
ATOM 677 O O . TYR A 1 87 ? -10.751 10.110 17.873 1.00 94.62 87 TYR A O 1
ATOM 685 N N . LYS A 1 88 ? -12.815 9.447 18.467 1.00 93.94 88 LYS A N 1
ATOM 686 C CA . LYS A 1 88 ? -12.426 8.082 18.829 1.00 93.94 88 LYS A CA 1
ATOM 687 C C . LYS A 1 88 ? -11.937 7.289 17.620 1.00 93.94 88 LYS A C 1
ATOM 689 O O . LYS A 1 88 ? -10.974 6.542 17.736 1.00 93.94 88 LYS A O 1
ATOM 694 N N . ALA A 1 89 ? -12.537 7.500 16.452 1.00 91.81 89 ALA A N 1
ATOM 695 C CA . ALA A 1 89 ? -12.064 6.923 15.202 1.00 91.81 89 ALA A CA 1
ATOM 696 C C . ALA A 1 89 ? -10.657 7.416 14.846 1.00 91.81 89 ALA A C 1
ATOM 698 O O . ALA A 1 89 ? -9.836 6.618 14.417 1.00 91.81 89 ALA A O 1
ATOM 699 N N . THR A 1 90 ? -10.346 8.697 15.071 1.00 89.44 90 THR A N 1
ATOM 700 C CA . THR A 1 90 ? -8.993 9.239 14.858 1.00 89.44 90 THR A CA 1
ATOM 701 C C . THR A 1 90 ? -7.998 8.653 15.853 1.00 89.44 90 THR A C 1
ATOM 703 O O . THR A 1 90 ? -6.895 8.307 15.450 1.00 89.44 90 THR A O 1
ATOM 706 N N . GLU A 1 91 ? -8.383 8.496 17.120 1.00 89.50 91 GLU A N 1
ATOM 707 C CA . GLU A 1 91 ? -7.549 7.865 18.151 1.00 89.50 91 GLU A CA 1
ATOM 708 C C . GLU A 1 91 ? -7.220 6.407 17.790 1.00 89.50 91 GLU A C 1
ATOM 710 O O . GLU A 1 91 ? -6.054 6.031 17.788 1.00 89.50 91 GLU A O 1
ATOM 715 N N . ILE A 1 92 ? -8.228 5.608 17.414 1.00 87.00 92 ILE A N 1
ATOM 716 C CA . ILE A 1 92 ? -8.045 4.202 17.014 1.00 87.00 92 ILE A CA 1
ATOM 717 C C . ILE A 1 92 ? -7.249 4.110 15.709 1.00 87.00 92 ILE A C 1
ATOM 719 O O . ILE A 1 92 ? -6.388 3.250 15.573 1.00 87.00 92 ILE A O 1
ATOM 723 N N . TRP A 1 93 ? -7.537 4.982 14.742 1.00 85.31 93 TRP A N 1
ATOM 724 C CA . TRP A 1 93 ? -6.877 4.958 13.442 1.00 85.31 93 TRP A CA 1
ATOM 725 C C . TRP A 1 93 ? -5.442 5.484 13.489 1.00 85.31 93 TRP A C 1
ATOM 727 O O . TRP A 1 93 ? -4.648 5.083 12.650 1.00 85.31 93 TRP A O 1
ATOM 737 N N . SER A 1 94 ? -5.095 6.372 14.425 1.00 80.12 94 SER A N 1
ATOM 738 C CA . SER A 1 94 ? -3.736 6.932 14.570 1.00 80.12 94 SER A CA 1
ATOM 739 C C . SER A 1 94 ? -2.854 6.152 15.548 1.00 80.12 94 SER A C 1
ATOM 741 O O . SER A 1 94 ? -1.641 6.360 15.540 1.00 80.12 94 SER A O 1
ATOM 743 N N . GLY A 1 95 ? -3.459 5.316 16.400 1.00 65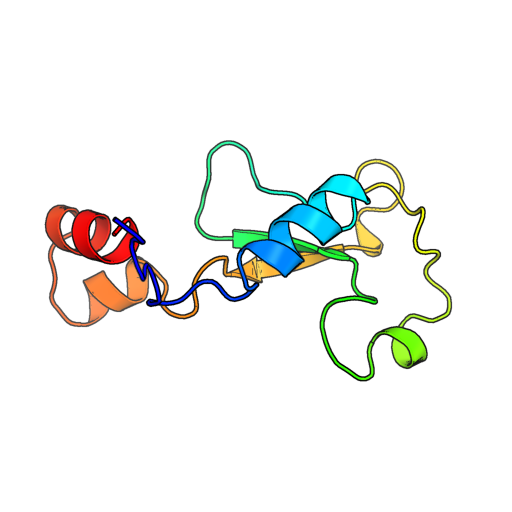.69 95 GLY A N 1
ATOM 744 C CA . GLY A 1 95 ? -2.759 4.388 17.293 1.00 65.69 95 GLY A CA 1
ATOM 745 C C . GLY A 1 95 ? -2.067 3.254 16.548 1.00 65.69 95 GLY A C 1
ATOM 746 O O . GLY A 1 95 ? -1.146 2.678 17.168 1.00 65.69 95 GLY A O 1
#

Solvent-accessible surface area (backbone atoms only — not comparable to full-atom values): 5695 Å² total; per-residue (Å²): 135,82,79,81,68,77,86,35,61,73,53,54,72,69,57,44,55,54,31,42,76,59,59,38,38,47,75,50,88,74,79,75,62,42,29,34,35,30,47,48,72,72,50,96,58,21,54,70,78,36,59,88,56,63,82,82,54,44,62,89,84,35,53,86,50,41,44,80,42,62,38,36,76,67,51,52,68,57,43,33,70,78,69,39,53,70,69,59,15,48,52,66,64,73,93

Mean predicted aligned error: 6.45 Å

Secondary structure (DSSP, 8-state):
------S-BSS-HHHHHHHHHTT-EE--SS--SEEEEEGGGSSTTHHHHTTTS-TT--TTT-GGGEEEEESBSS-HHHHHHTT--HHHHHHHHH-

Radius of gyration: 15.31 Å; Cα contacts (8 Å, |Δi|>4): 103; chains: 1; bounding box: 35×27×44 Å

Sequence (95 aa):
MNRDSSLGEILAPGDAAHLISLDLVNLPNPPNGSIQIHKRRLNRISDTEHRDIPLNANIKSRPDAFITIPEKLISKVTIEYIGFNSYKATEIWSG

pLDDT: mean 85.5, std 14.43, range [31.03, 96.06]